Protein AF-A0A0M3HKC5-F1 (afdb_monomer_lite)

Sequence (66 aa):
MNKLQCRRHTYSYVVMTLFGPNLMQLRKNCRTNTLTASTVCRVGIHALYAIKQVHEIGYVHRDIKP

Organism: Ascaris lumbricoides (NCBI:txid6252)

Structure (mmCIF, N/CA/C/O backbone):
data_AF-A0A0M3HKC5-F1
#
_entry.id   AF-A0A0M3HKC5-F1
#
loop_
_atom_site.group_PDB
_atom_site.id
_atom_site.type_symbol
_atom_site.label_atom_id
_atom_site.label_alt_id
_atom_site.label_comp_id
_atom_site.label_asym_id
_atom_site.label_entity_id
_atom_site.label_seq_id
_atom_site.pdbx_PDB_ins_code
_atom_site.Cartn_x
_atom_site.Cartn_y
_atom_site.Cartn_z
_atom_site.occupancy
_atom_site.B_iso_or_equiv
_atom_site.auth_seq_id
_atom_site.auth_comp_id
_atom_site.auth_asym_id
_atom_site.auth_atom_id
_atom_site.pdbx_PDB_model_num
ATOM 1 N N . MET A 1 1 ? -29.588 -4.070 10.561 1.00 38.72 1 MET A N 1
ATOM 2 C CA . MET A 1 1 ? -28.187 -3.641 10.344 1.00 38.72 1 MET A CA 1
ATOM 3 C C . MET A 1 1 ? -27.288 -4.853 10.534 1.00 38.72 1 MET A C 1
ATOM 5 O O . MET A 1 1 ? -27.266 -5.426 11.616 1.00 38.72 1 MET A O 1
ATOM 9 N N . ASN A 1 2 ? -26.655 -5.311 9.455 1.00 41.84 2 ASN A N 1
ATOM 10 C CA . ASN A 1 2 ? -26.057 -6.644 9.350 1.00 41.84 2 ASN A CA 1
ATOM 11 C C . ASN A 1 2 ? -24.682 -6.685 10.039 1.00 41.84 2 ASN A C 1
ATOM 13 O O . ASN A 1 2 ? -23.756 -6.002 9.612 1.00 41.84 2 ASN A O 1
ATOM 17 N N . LYS A 1 3 ? -24.536 -7.478 11.108 1.00 50.94 3 LYS A N 1
ATOM 18 C CA . LYS A 1 3 ? -23.241 -7.700 11.775 1.00 50.94 3 LYS A CA 1
ATOM 19 C C . LYS A 1 3 ? -22.371 -8.640 10.927 1.00 50.94 3 LYS A C 1
ATOM 21 O O . LYS A 1 3 ? -22.598 -9.843 10.933 1.00 50.94 3 LYS A O 1
ATOM 26 N N . LEU A 1 4 ? -21.361 -8.093 10.242 1.00 66.25 4 LEU A N 1
ATOM 27 C CA . LEU A 1 4 ? -20.305 -8.844 9.524 1.00 66.25 4 LEU A CA 1
ATOM 28 C C . LEU A 1 4 ? -19.059 -9.133 10.389 1.00 66.25 4 LEU A C 1
ATOM 30 O O . LEU A 1 4 ? -18.093 -9.741 9.928 1.00 66.25 4 LEU A O 1
ATOM 34 N N . GLN A 1 5 ? -19.088 -8.709 11.654 1.00 68.19 5 GLN A N 1
ATOM 35 C CA . GLN A 1 5 ? -18.045 -8.954 12.643 1.00 68.19 5 GLN A CA 1
ATOM 36 C C . GLN A 1 5 ? -18.650 -9.631 13.876 1.00 68.19 5 GLN A C 1
ATOM 38 O O . GLN A 1 5 ? -19.661 -9.177 14.423 1.00 68.19 5 GLN A O 1
ATOM 43 N N . CYS A 1 6 ? -18.014 -10.712 14.327 1.00 78.38 6 CYS A N 1
ATOM 44 C CA . CYS A 1 6 ? -18.390 -11.444 15.532 1.00 78.38 6 CYS A CA 1
ATOM 45 C C . CYS A 1 6 ? -17.175 -11.567 16.454 1.00 78.38 6 CYS A C 1
ATOM 47 O O . CYS A 1 6 ? -16.062 -11.871 16.015 1.00 78.38 6 CYS A O 1
ATOM 49 N N . ARG A 1 7 ? -17.400 -11.329 17.747 1.00 85.12 7 ARG A N 1
ATOM 50 C CA . ARG A 1 7 ? -16.384 -11.427 18.794 1.00 85.12 7 ARG A CA 1
ATOM 51 C C . ARG A 1 7 ? -16.767 -12.554 19.747 1.00 85.12 7 ARG A C 1
ATOM 53 O O . ARG A 1 7 ? -17.847 -12.523 20.335 1.00 85.12 7 ARG A O 1
ATOM 60 N N . ARG A 1 8 ? -15.901 -13.559 19.864 1.00 87.81 8 ARG A N 1
ATOM 61 C CA . ARG A 1 8 ? -15.996 -14.662 20.832 1.00 87.81 8 ARG A CA 1
ATOM 62 C C . ARG A 1 8 ? -14.973 -14.442 21.950 1.00 87.81 8 ARG A C 1
ATOM 64 O O . ARG A 1 8 ? -14.138 -13.547 21.861 1.00 87.81 8 ARG A O 1
ATOM 71 N N . HIS A 1 9 ? -15.040 -15.261 22.999 1.00 88.69 9 HIS A N 1
ATOM 72 C CA . HIS A 1 9 ? -14.152 -15.146 24.162 1.00 88.69 9 HIS A CA 1
ATOM 73 C C . HIS A 1 9 ? -12.664 -15.309 23.797 1.00 88.69 9 HIS A C 1
ATOM 75 O O . HIS A 1 9 ? -11.811 -14.664 24.393 1.00 88.69 9 HIS A O 1
ATOM 81 N N . THR A 1 10 ? -12.350 -16.136 22.795 1.00 95.44 10 THR A N 1
ATOM 82 C CA . THR A 1 10 ? -10.969 -16.498 22.429 1.00 95.44 10 THR A CA 1
ATOM 83 C C . THR A 1 10 ? -10.515 -15.977 21.066 1.00 95.44 10 THR A C 1
ATOM 85 O O . THR A 1 10 ? -9.322 -15.987 20.785 1.00 95.44 10 THR A O 1
ATOM 88 N N . TYR A 1 11 ? -11.429 -15.516 20.208 1.00 91.19 11 TYR A N 1
ATOM 89 C CA . TYR A 1 11 ? -11.088 -15.021 18.873 1.00 91.19 11 TYR A CA 1
ATOM 90 C C . TYR A 1 11 ? -12.112 -14.011 18.351 1.00 91.19 11 TYR A C 1
ATOM 92 O O . TYR A 1 11 ? -1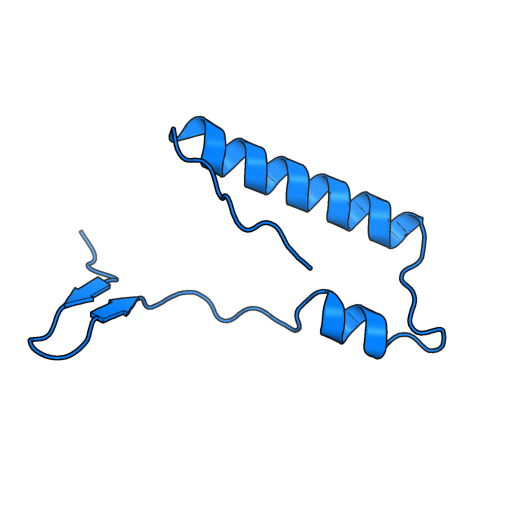3.268 -13.963 18.775 1.00 91.19 11 TYR A O 1
ATOM 100 N N . SER A 1 12 ? -11.674 -13.196 17.396 1.00 93.50 12 SER A N 1
ATOM 101 C CA . SER A 1 12 ? -12.525 -12.294 16.617 1.00 93.50 12 SER A CA 1
ATOM 102 C C . SER A 1 12 ? -12.312 -12.583 15.142 1.00 93.50 12 SER A C 1
ATOM 104 O O . SER A 1 12 ? -11.192 -12.884 14.736 1.00 93.50 12 SER A O 1
ATOM 106 N N . TYR A 1 13 ? -13.369 -12.488 14.345 1.00 92.50 13 TYR A N 1
ATOM 107 C CA . TYR A 1 13 ? -13.270 -12.661 12.900 1.00 92.50 13 TYR A CA 1
ATOM 108 C C . TYR A 1 13 ? -14.124 -11.632 12.162 1.00 92.50 13 TYR A C 1
ATOM 110 O O . TYR A 1 13 ? -15.101 -11.100 12.700 1.00 92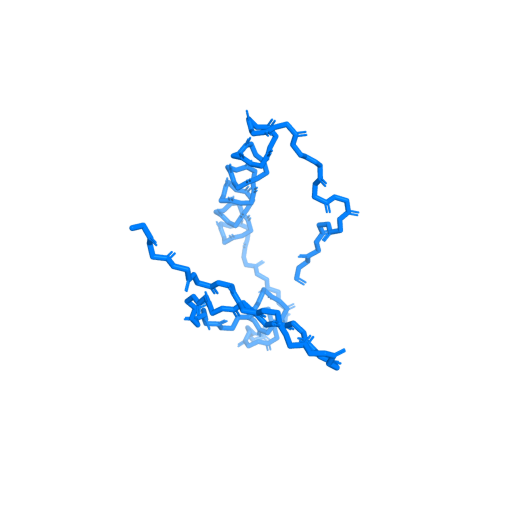.50 13 TYR A O 1
ATOM 118 N N . VAL A 1 14 ? -13.725 -11.358 10.922 1.00 92.88 14 VAL A N 1
ATOM 119 C CA . VAL A 1 14 ? -14.416 -10.479 9.978 1.00 92.88 14 VAL A CA 1
ATOM 120 C C . VAL A 1 14 ? -14.646 -11.276 8.706 1.00 92.88 14 VAL A C 1
ATOM 122 O O . VAL A 1 14 ? -13.714 -11.890 8.188 1.00 92.88 14 VAL A O 1
ATOM 125 N N . VAL A 1 15 ? -15.881 -11.270 8.213 1.00 94.44 15 VAL A N 1
ATOM 126 C CA . VAL A 1 15 ? -16.202 -11.840 6.902 1.00 94.44 15 VAL A CA 1
ATOM 127 C C . VAL A 1 15 ? -16.083 -10.732 5.863 1.00 94.44 15 VAL A C 1
ATOM 129 O O . VAL A 1 15 ? -16.699 -9.677 6.001 1.00 94.44 15 VAL A O 1
ATOM 132 N N . MET A 1 16 ? -15.280 -10.975 4.833 1.00 94.69 16 MET A N 1
ATOM 133 C CA . MET A 1 16 ? -15.047 -10.051 3.726 1.00 94.69 16 MET A CA 1
ATOM 134 C C . MET A 1 16 ? -15.030 -10.809 2.400 1.00 94.69 16 MET A C 1
ATOM 136 O O . MET A 1 16 ? -14.953 -12.038 2.375 1.00 94.69 16 MET A O 1
ATOM 140 N N . THR A 1 17 ? -15.097 -10.074 1.297 1.00 96.62 17 THR A N 1
ATOM 141 C CA . THR A 1 17 ? -14.997 -10.639 -0.049 1.00 96.62 17 THR A CA 1
ATOM 142 C C . THR A 1 17 ? -13.641 -11.313 -0.259 1.00 96.62 17 THR A C 1
ATOM 144 O O . THR A 1 17 ? -12.601 -10.738 0.058 1.00 96.62 17 THR A O 1
ATOM 147 N N . LEU A 1 18 ? -13.647 -12.521 -0.829 1.00 96.69 18 LEU A N 1
ATOM 148 C CA . LEU A 1 18 ? -12.429 -13.183 -1.286 1.00 96.69 18 LEU A CA 1
ATOM 149 C C . LEU A 1 18 ? -11.953 -12.526 -2.586 1.00 96.69 18 LEU A C 1
ATOM 151 O O . LEU A 1 18 ? -12.656 -12.552 -3.595 1.00 96.69 18 LEU A O 1
ATOM 155 N N . PHE A 1 19 ? -10.757 -11.946 -2.556 1.00 95.00 19 PHE A N 1
ATOM 156 C CA . PHE A 1 19 ? -10.107 -11.385 -3.737 1.00 95.00 19 PHE A CA 1
ATOM 157 C C . PHE A 1 19 ? -9.206 -12.420 -4.428 1.00 95.00 19 PHE A C 1
ATOM 159 O O . PHE A 1 19 ? -8.944 -13.499 -3.898 1.00 95.00 19 PHE A O 1
ATOM 166 N N . GLY A 1 20 ? -8.744 -12.083 -5.633 1.00 96.44 20 GLY A N 1
ATOM 167 C CA . GLY A 1 20 ? -7.779 -12.888 -6.381 1.00 96.44 20 GLY A CA 1
ATOM 168 C C . GLY A 1 20 ? -6.346 -12.814 -5.823 1.00 96.44 20 GLY A C 1
ATOM 169 O O . GLY A 1 20 ? -6.132 -12.369 -4.694 1.00 96.44 20 GLY A O 1
ATOM 170 N N . PRO A 1 21 ? -5.344 -13.233 -6.618 1.00 96.94 21 PRO A N 1
ATOM 171 C CA . PRO A 1 21 ? -3.938 -13.184 -6.222 1.00 96.94 21 PRO A CA 1
ATOM 172 C C . PRO A 1 21 ? -3.463 -11.767 -5.868 1.00 96.94 21 PRO A C 1
ATOM 174 O O . PRO A 1 21 ? -3.860 -10.794 -6.512 1.00 96.94 21 PRO A O 1
ATOM 177 N N . ASN A 1 22 ? -2.561 -11.652 -4.890 1.00 96.88 22 ASN A N 1
ATOM 178 C CA . ASN A 1 22 ? -1.937 -10.373 -4.529 1.00 96.88 22 ASN A CA 1
ATOM 179 C C . ASN A 1 22 ? -0.899 -9.909 -5.574 1.00 96.88 22 ASN A C 1
ATOM 181 O O . ASN A 1 22 ? -0.501 -10.669 -6.464 1.00 96.88 22 ASN A O 1
ATOM 185 N N . LEU A 1 23 ? -0.426 -8.661 -5.470 1.00 96.94 23 LEU A N 1
ATOM 186 C CA . LEU A 1 23 ? 0.485 -8.076 -6.465 1.00 96.94 23 LEU A CA 1
ATOM 187 C C . LEU A 1 23 ? 1.824 -8.819 -6.532 1.00 96.94 23 LEU A C 1
ATOM 189 O O . LEU A 1 23 ? 2.395 -8.962 -7.617 1.00 96.94 23 LEU A O 1
ATOM 193 N N . MET A 1 24 ? 2.311 -9.340 -5.403 1.00 96.88 24 MET A N 1
ATOM 194 C CA . MET A 1 24 ? 3.528 -10.152 -5.373 1.00 96.88 24 MET A CA 1
ATOM 195 C C . MET A 1 24 ? 3.362 -11.471 -6.141 1.00 96.88 24 MET A C 1
ATOM 197 O O . MET A 1 24 ? 4.277 -11.874 -6.864 1.00 96.88 24 MET A O 1
ATOM 201 N N . GLN A 1 25 ? 2.211 -12.133 -6.012 1.00 96.94 25 GLN A N 1
ATOM 202 C CA . GLN A 1 25 ? 1.874 -13.341 -6.769 1.00 96.94 25 GLN A CA 1
ATOM 203 C C . GLN A 1 25 ? 1.725 -13.028 -8.261 1.00 96.94 25 GLN A C 1
ATOM 205 O O . GLN A 1 25 ? 2.323 -13.715 -9.085 1.00 96.94 25 GLN A O 1
ATOM 210 N N . LEU A 1 26 ? 1.013 -11.953 -8.617 1.00 96.25 26 LEU A N 1
ATOM 211 C CA . LEU A 1 26 ? 0.856 -11.528 -10.012 1.00 96.25 26 LEU A CA 1
ATOM 212 C C . LEU A 1 26 ? 2.206 -11.240 -10.676 1.00 96.25 26 LEU A C 1
ATOM 214 O O . LEU A 1 26 ? 2.449 -11.709 -11.785 1.00 96.25 26 LEU A O 1
ATOM 218 N N . ARG A 1 27 ? 3.113 -10.544 -9.979 1.00 96.44 27 ARG A N 1
ATOM 219 C CA . ARG A 1 27 ? 4.473 -10.286 -10.469 1.00 96.44 27 ARG A CA 1
ATOM 220 C C . ARG A 1 27 ? 5.235 -11.585 -10.743 1.00 96.44 27 ARG A C 1
ATOM 222 O O . ARG A 1 27 ? 5.852 -11.701 -11.797 1.00 96.44 27 ARG A O 1
ATOM 229 N N . LYS A 1 28 ? 5.187 -12.551 -9.818 1.00 96.69 28 LYS A N 1
ATOM 230 C CA . LYS A 1 28 ? 5.865 -13.854 -9.959 1.00 96.69 28 LYS A CA 1
ATOM 231 C C . LYS A 1 28 ? 5.322 -14.680 -11.127 1.00 96.69 28 LYS A C 1
ATOM 233 O O . LYS A 1 28 ? 6.073 -15.446 -11.718 1.00 96.69 28 LYS A O 1
ATOM 238 N N . ASN A 1 29 ? 4.048 -14.502 -11.470 1.00 95.50 29 ASN A N 1
ATOM 239 C CA . ASN A 1 29 ? 3.415 -15.186 -12.597 1.00 95.50 29 ASN A CA 1
ATOM 240 C C . ASN A 1 29 ? 3.804 -14.583 -13.960 1.00 95.50 29 ASN A C 1
ATOM 242 O O . ASN A 1 29 ? 3.568 -15.201 -14.997 1.00 95.50 29 ASN A O 1
ATOM 246 N N . CYS A 1 30 ? 4.398 -13.387 -13.994 1.00 95.44 30 CYS A N 1
ATOM 247 C CA . CYS A 1 30 ? 4.934 -12.817 -15.225 1.00 95.44 30 CYS A CA 1
ATOM 248 C C . CYS A 1 30 ? 6.260 -13.493 -15.597 1.00 95.44 30 CYS A C 1
ATOM 250 O O . CYS A 1 30 ? 7.129 -13.673 -14.748 1.00 95.44 30 CYS A O 1
ATOM 252 N N . ARG A 1 31 ? 6.469 -13.776 -16.892 1.00 93.50 31 ARG A N 1
ATOM 253 C CA . ARG A 1 31 ? 7.685 -14.444 -17.405 1.00 93.50 31 ARG A CA 1
ATOM 254 C C . ARG A 1 31 ? 8.989 -13.775 -16.955 1.00 93.50 31 ARG A C 1
ATOM 256 O O . ARG A 1 31 ? 9.985 -14.448 -16.734 1.00 93.50 31 ARG A O 1
ATOM 263 N N . THR A 1 32 ? 8.984 -12.451 -16.840 1.00 95.44 32 THR A N 1
ATOM 264 C CA . THR A 1 32 ? 10.144 -11.635 -16.453 1.00 95.44 32 THR A CA 1
ATOM 265 C C . THR A 1 32 ? 10.196 -11.325 -14.958 1.00 95.44 32 THR A C 1
ATOM 267 O O . THR A 1 32 ? 11.065 -10.570 -14.535 1.00 95.44 32 THR A O 1
ATOM 270 N N . ASN A 1 33 ? 9.264 -11.855 -14.156 1.00 94.06 33 ASN A N 1
ATOM 271 C CA . ASN A 1 33 ? 9.082 -11.502 -12.745 1.00 94.06 33 ASN A CA 1
ATOM 272 C C . ASN A 1 33 ? 8.939 -9.978 -12.519 1.00 94.06 33 ASN A C 1
ATOM 274 O O . ASN A 1 33 ? 9.352 -9.431 -11.494 1.00 94.06 33 ASN A O 1
ATOM 278 N N . THR A 1 34 ? 8.365 -9.275 -13.499 1.00 95.38 34 THR A N 1
ATOM 279 C CA . THR A 1 34 ? 8.132 -7.827 -13.483 1.00 95.38 34 THR A CA 1
ATOM 280 C C . THR A 1 34 ? 6.757 -7.499 -14.055 1.00 95.38 34 THR A C 1
ATOM 282 O O . THR A 1 34 ? 6.239 -8.208 -14.917 1.00 95.38 34 THR A O 1
ATOM 285 N N . LEU A 1 35 ? 6.168 -6.402 -13.577 1.00 95.88 35 LEU A N 1
ATOM 286 C CA . LEU A 1 35 ? 4.973 -5.810 -14.172 1.00 95.88 35 LEU A CA 1
ATOM 287 C C . LEU A 1 35 ? 5.391 -4.773 -15.220 1.00 95.88 35 LEU A C 1
ATOM 289 O O . LEU A 1 35 ? 6.373 -4.055 -15.031 1.00 95.88 35 LEU A O 1
ATOM 293 N N . THR A 1 36 ? 4.637 -4.665 -16.314 1.00 97.00 36 THR A N 1
ATOM 294 C CA . THR A 1 36 ? 4.869 -3.615 -17.317 1.00 97.00 36 THR A CA 1
ATOM 295 C C . THR A 1 36 ? 4.562 -2.236 -16.737 1.00 97.00 36 THR A C 1
ATOM 297 O O . THR A 1 36 ? 3.692 -2.111 -15.874 1.00 97.00 36 THR A O 1
ATOM 300 N N . ALA A 1 37 ? 5.199 -1.185 -17.261 1.00 97.62 37 ALA A N 1
ATOM 301 C CA . ALA A 1 37 ? 4.957 0.193 -16.821 1.00 97.62 37 ALA A CA 1
ATOM 302 C C . ALA A 1 37 ? 3.461 0.562 -16.849 1.00 97.62 37 ALA A C 1
ATOM 304 O O . ALA A 1 37 ? 2.925 1.047 -15.859 1.00 97.62 37 ALA A O 1
ATOM 305 N N . SER A 1 38 ? 2.751 0.215 -17.930 1.00 98.25 38 SER A N 1
ATOM 306 C CA . SER A 1 38 ? 1.296 0.412 -18.042 1.00 98.25 38 SER A CA 1
ATOM 307 C C . SER A 1 38 ? 0.503 -0.275 -16.918 1.00 98.25 38 SER A C 1
AT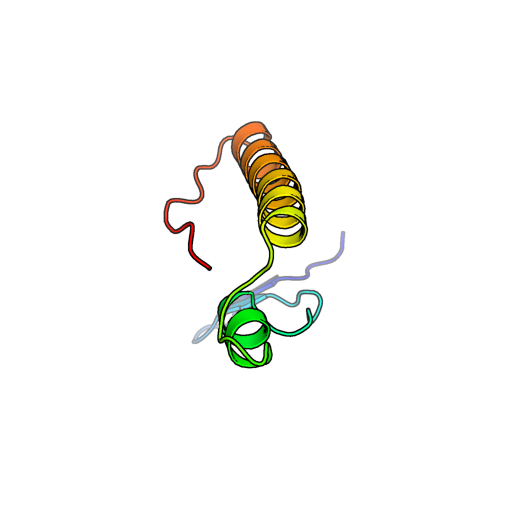OM 309 O O . SER A 1 38 ? -0.482 0.268 -16.414 1.00 98.25 38 SER A O 1
ATOM 311 N N . THR A 1 39 ? 0.914 -1.475 -16.502 1.00 97.69 39 THR A N 1
ATOM 312 C CA . THR A 1 39 ? 0.260 -2.200 -15.401 1.00 97.69 39 THR A CA 1
ATOM 313 C C . THR A 1 39 ? 0.572 -1.555 -14.055 1.00 97.69 39 THR A C 1
ATOM 315 O O . THR A 1 39 ? -0.342 -1.348 -13.262 1.00 97.69 39 THR A O 1
ATOM 318 N N . VAL A 1 40 ? 1.829 -1.167 -13.823 1.00 97.94 40 VAL A N 1
ATOM 319 C CA . VAL A 1 40 ? 2.248 -0.462 -12.601 1.00 97.94 40 VAL A CA 1
ATOM 320 C C . VAL A 1 40 ? 1.499 0.863 -12.445 1.00 97.94 40 VAL A C 1
ATOM 322 O O . VAL A 1 40 ? 0.986 1.134 -11.364 1.00 97.94 40 VAL A O 1
ATOM 325 N N . CYS A 1 41 ? 1.351 1.650 -13.515 1.00 98.56 41 CYS A N 1
ATOM 326 C CA . CYS A 1 41 ? 0.595 2.904 -13.474 1.00 98.56 41 CYS A CA 1
ATOM 327 C C . CYS A 1 41 ? -0.874 2.681 -13.082 1.00 98.56 41 CYS A C 1
ATOM 329 O O . CYS A 1 41 ? -1.387 3.385 -12.214 1.00 9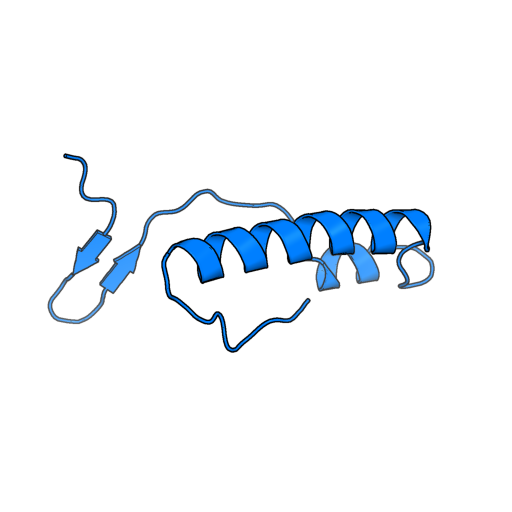8.56 41 CYS A O 1
ATOM 331 N N . ARG A 1 42 ? -1.543 1.675 -13.664 1.00 98.56 42 ARG A N 1
ATOM 332 C CA . ARG A 1 42 ? -2.936 1.336 -13.314 1.00 98.56 42 ARG A CA 1
ATOM 333 C C . ARG A 1 42 ? -3.070 0.887 -11.858 1.00 98.56 42 ARG A C 1
ATOM 335 O O . ARG A 1 42 ? -3.964 1.360 -11.161 1.00 98.56 42 ARG A O 1
ATOM 342 N N . VAL A 1 43 ? -2.162 0.034 -11.378 1.00 98.12 43 VAL A N 1
ATOM 343 C CA . VAL A 1 43 ? -2.111 -0.373 -9.962 1.00 98.12 43 VAL A CA 1
ATOM 344 C C . VAL A 1 43 ? -1.906 0.840 -9.053 1.00 98.12 43 VAL A C 1
ATOM 346 O O . VAL A 1 43 ? -2.616 0.975 -8.062 1.00 98.12 43 VAL A O 1
ATOM 349 N N . GLY A 1 44 ? -0.995 1.749 -9.411 1.00 98.44 44 GLY A N 1
ATOM 350 C CA . GLY A 1 44 ? -0.735 2.980 -8.666 1.00 98.44 44 GLY A CA 1
ATOM 351 C C . GLY A 1 44 ? -1.970 3.875 -8.546 1.00 98.44 44 GLY A C 1
ATOM 352 O O . GLY A 1 44 ? -2.278 4.335 -7.450 1.00 98.44 44 GLY A O 1
ATOM 353 N N . ILE A 1 45 ? -2.725 4.059 -9.633 1.00 98.75 45 ILE A N 1
ATOM 354 C CA . ILE A 1 45 ? -3.985 4.823 -9.624 1.00 98.75 45 ILE A CA 1
ATOM 355 C C . ILE A 1 45 ? -4.991 4.207 -8.642 1.00 98.75 45 ILE A C 1
ATOM 357 O O . ILE A 1 45 ? -5.539 4.915 -7.797 1.00 98.75 45 ILE A O 1
ATOM 361 N N . HIS A 1 46 ? -5.207 2.889 -8.704 1.00 98.44 46 HIS A N 1
ATOM 362 C CA . HIS A 1 46 ? -6.135 2.210 -7.795 1.00 98.44 46 HIS A CA 1
ATOM 363 C C . HIS A 1 46 ? -5.662 2.238 -6.334 1.00 98.44 46 HIS A C 1
ATOM 365 O O . HIS A 1 46 ? -6.479 2.448 -5.438 1.00 98.44 46 HIS A O 1
ATOM 371 N N . ALA A 1 47 ? -4.360 2.079 -6.086 1.00 98.44 47 ALA A N 1
ATOM 372 C CA . ALA A 1 47 ? -3.786 2.157 -4.745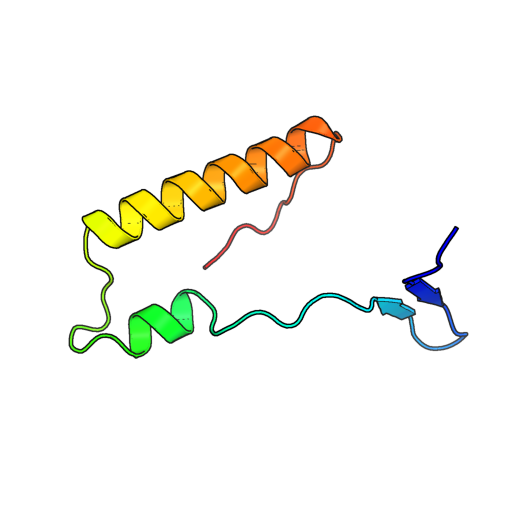 1.00 98.44 47 ALA A CA 1
ATOM 373 C C . ALA A 1 47 ? -3.948 3.560 -4.139 1.00 98.44 47 ALA A C 1
ATOM 375 O O . ALA A 1 47 ? -4.397 3.686 -3.003 1.00 98.44 47 ALA A O 1
ATOM 376 N N . LEU A 1 48 ? -3.657 4.617 -4.905 1.00 98.62 48 LEU A N 1
ATOM 377 C CA . LEU A 1 48 ? -3.845 6.004 -4.464 1.00 98.62 48 LEU A CA 1
ATOM 378 C C . LEU A 1 48 ? -5.315 6.322 -4.190 1.00 98.62 48 LEU A C 1
ATOM 380 O O . LEU A 1 48 ? -5.623 6.970 -3.189 1.00 98.62 48 LEU A O 1
ATOM 384 N N . TYR A 1 49 ? -6.223 5.830 -5.035 1.00 98.75 49 TYR A N 1
ATOM 385 C CA . TYR A 1 49 ? -7.656 5.973 -4.799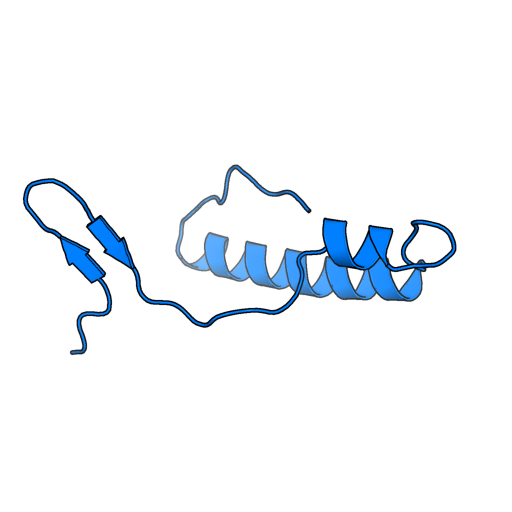 1.00 98.75 49 TYR A CA 1
ATOM 386 C C . TYR A 1 49 ? -8.084 5.280 -3.496 1.00 98.75 49 TYR A C 1
ATOM 388 O O . TYR A 1 49 ? -8.749 5.897 -2.670 1.00 98.75 49 TYR A O 1
ATOM 396 N N . ALA A 1 50 ? -7.631 4.048 -3.243 1.00 98.25 50 ALA A N 1
ATOM 397 C CA . ALA A 1 50 ? -7.921 3.340 -1.994 1.00 98.25 50 ALA A CA 1
ATOM 398 C C . ALA A 1 50 ? -7.366 4.068 -0.754 1.00 98.25 50 ALA A C 1
ATOM 400 O O . ALA A 1 50 ? -8.065 4.187 0.252 1.00 98.25 50 ALA A O 1
ATOM 401 N N . ILE A 1 51 ? -6.140 4.601 -0.831 1.00 98.62 51 ILE A N 1
ATOM 402 C CA . ILE A 1 51 ? -5.530 5.394 0.250 1.00 98.62 51 ILE A CA 1
ATOM 403 C C . ILE A 1 51 ? -6.366 6.643 0.537 1.00 98.62 51 ILE A C 1
ATOM 405 O O . ILE A 1 51 ? -6.660 6.924 1.699 1.00 98.62 51 ILE A O 1
ATOM 409 N N . LYS A 1 52 ? -6.800 7.357 -0.510 1.00 98.69 52 LYS A N 1
ATOM 410 C CA . LYS A 1 52 ? -7.699 8.506 -0.373 1.00 98.69 52 LYS A CA 1
ATOM 411 C C . LYS A 1 52 ? -8.968 8.124 0.394 1.00 98.69 52 LYS A C 1
ATOM 413 O O . LYS A 1 52 ? -9.288 8.806 1.360 1.00 98.69 52 LYS A O 1
ATOM 418 N N . GLN A 1 53 ? -9.637 7.027 0.031 1.00 98.56 53 GLN A N 1
ATOM 419 C CA . GLN A 1 53 ? -10.864 6.596 0.718 1.00 98.56 53 GLN A CA 1
ATOM 420 C C . GLN A 1 53 ? -10.640 6.329 2.217 1.00 98.56 53 GLN A C 1
ATOM 422 O O . GLN A 1 53 ? -11.482 6.683 3.037 1.00 98.56 53 GLN A O 1
ATOM 427 N N . VAL A 1 54 ? -9.505 5.726 2.591 1.00 98.31 54 VAL A N 1
ATOM 428 C CA . VAL A 1 54 ? -9.153 5.491 4.006 1.00 98.31 54 VAL A CA 1
ATOM 429 C C . VAL A 1 54 ? -8.883 6.811 4.737 1.00 98.31 54 VAL A C 1
ATOM 431 O O . VAL A 1 54 ? -9.307 6.985 5.879 1.00 98.31 54 VAL A O 1
ATOM 434 N N . HIS A 1 55 ? -8.214 7.759 4.081 1.00 98.75 55 HIS A N 1
ATOM 435 C CA . HIS A 1 55 ? -7.937 9.075 4.657 1.00 98.75 55 HIS A CA 1
ATOM 436 C C . HIS A 1 55 ? -9.209 9.922 4.822 1.00 98.75 55 HIS A C 1
ATOM 438 O O . HIS A 1 55 ? -9.335 10.628 5.819 1.00 98.75 55 HIS A O 1
ATOM 444 N N . GLU A 1 56 ? -10.170 9.829 3.898 1.00 98.69 56 GLU A N 1
ATOM 445 C CA . GLU A 1 56 ? -11.450 10.554 3.970 1.00 98.69 56 GLU A CA 1
ATOM 446 C C . GLU A 1 56 ? -12.290 10.169 5.196 1.00 98.69 56 GLU A C 1
ATOM 448 O O . GLU A 1 56 ? -13.033 10.998 5.714 1.00 98.69 56 GLU A O 1
ATOM 453 N N . ILE A 1 57 ? -12.135 8.943 5.704 1.00 98.38 57 ILE A N 1
ATOM 454 C CA . ILE A 1 57 ? -12.784 8.494 6.946 1.00 98.38 57 ILE A CA 1
ATOM 455 C C . ILE A 1 57 ? -11.915 8.715 8.198 1.00 98.38 57 ILE A C 1
ATOM 457 O O . ILE A 1 57 ? -12.263 8.240 9.277 1.00 98.38 57 ILE A O 1
ATOM 461 N N . GLY A 1 58 ? -10.788 9.426 8.071 1.00 98.44 58 GLY A N 1
ATOM 462 C CA . GLY A 1 58 ? -9.939 9.836 9.193 1.00 98.44 58 GLY A CA 1
ATOM 463 C C . GLY A 1 58 ? -8.934 8.788 9.681 1.00 98.44 58 GLY A C 1
ATOM 464 O O . GLY A 1 58 ? -8.401 8.930 10.781 1.00 98.44 58 GLY A O 1
ATOM 465 N N . TYR A 1 59 ? -8.654 7.742 8.897 1.00 98.50 59 TYR A N 1
ATOM 466 C CA . TYR A 1 59 ? -7.699 6.692 9.267 1.00 98.50 59 TYR A CA 1
ATOM 467 C C . TYR A 1 59 ? -6.412 6.763 8.437 1.00 98.50 59 TYR A C 1
ATOM 469 O O . TYR A 1 59 ? -6.407 7.220 7.300 1.00 98.50 59 TYR A O 1
ATOM 477 N N . VAL A 1 60 ? -5.309 6.249 8.992 1.00 98.19 60 VAL A N 1
ATOM 478 C CA . VAL A 1 60 ? -4.030 6.061 8.287 1.00 98.19 60 VAL A CA 1
ATOM 479 C C . VAL A 1 60 ? -3.745 4.564 8.191 1.00 98.19 60 VAL A C 1
ATOM 481 O O . VAL A 1 60 ? -3.747 3.875 9.212 1.00 98.19 60 VAL A O 1
ATOM 484 N N . HIS A 1 61 ? -3.468 4.054 6.985 1.00 97.94 61 HIS A N 1
ATOM 485 C CA . HIS A 1 61 ? -3.254 2.614 6.763 1.00 97.94 61 HIS A CA 1
ATOM 486 C C . HIS A 1 61 ? -2.013 2.072 7.499 1.00 97.94 61 HIS A C 1
ATOM 488 O O . HIS A 1 61 ? -2.038 0.963 8.024 1.00 97.94 61 HIS A O 1
ATOM 494 N N . ARG A 1 62 ? -0.928 2.861 7.562 1.00 98.19 62 ARG A N 1
ATOM 495 C CA . ARG A 1 62 ? 0.363 2.577 8.240 1.00 98.19 62 ARG A CA 1
ATOM 496 C C . ARG A 1 62 ? 1.167 1.359 7.759 1.00 98.19 62 ARG A C 1
ATOM 498 O O . ARG A 1 62 ? 2.347 1.292 8.067 1.00 98.19 62 ARG A O 1
ATOM 505 N N . ASP A 1 63 ? 0.578 0.446 6.993 1.00 97.69 63 ASP A N 1
ATOM 506 C CA . ASP A 1 63 ? 1.253 -0.763 6.485 1.00 97.69 63 ASP A CA 1
ATOM 507 C C . ASP A 1 63 ? 0.964 -1.000 4.991 1.00 97.69 63 ASP A C 1
ATOM 509 O O . ASP A 1 63 ? 0.396 -2.014 4.592 1.00 97.69 63 ASP A O 1
ATOM 513 N N . ILE A 1 64 ? 1.241 0.001 4.151 1.00 96.81 64 ILE A N 1
ATOM 514 C CA . ILE A 1 64 ? 1.035 -0.110 2.697 1.00 96.81 64 ILE A CA 1
ATOM 515 C C . ILE A 1 64 ? 2.171 -0.943 2.102 1.00 96.81 64 ILE A C 1
ATOM 517 O O . ILE A 1 64 ? 3.338 -0.564 2.202 1.00 96.81 64 ILE A O 1
ATOM 521 N N . LYS A 1 65 ? 1.826 -2.055 1.449 1.00 95.81 65 LYS A N 1
ATOM 522 C CA . LYS A 1 65 ? 2.778 -2.969 0.808 1.00 95.81 65 LYS A CA 1
ATOM 523 C C . LYS A 1 65 ? 2.140 -3.744 -0.357 1.00 95.81 65 LYS A C 1
ATOM 525 O O . LYS A 1 65 ? 0.912 -3.832 -0.400 1.00 95.81 65 LYS A O 1
ATOM 530 N N . PRO A 1 66 ? 2.953 -4.271 -1.294 1.00 87.81 66 PRO A N 1
ATOM 531 C CA . PRO A 1 66 ? 2.490 -5.130 -2.390 1.00 87.81 66 PRO A CA 1
ATOM 532 C C . PRO A 1 66 ? 1.939 -6.492 -1.945 1.00 87.81 66 PRO A C 1
ATOM 534 O O . PRO A 1 66 ? 2.425 -7.018 -0.918 1.00 87.81 66 PRO A O 1
#

Radius of gyration: 16.36 Å; chains: 1; bounding box: 38×27×42 Å

Secondary structure (DSSP, 8-state):
----EEE-SS-EEE--PPP---HHHHHHHSTTSS--HHHHHHHHHHHHHHHHHHHHTT--------

InterPro domains:
  IPR000719 Protein kinase domain [PS50011] (1-66)
  IPR011009 Protein kinase-like domain superfamily [SSF56112] (6-66)
  IPR050235 Casein kinase 1/Serine/threonine-protein kinase-like [PTHR11909] (6-66)

pLDDT: mean 92.69, std 12.32, range [38.72, 98.75]

Foldseek 3Di:
DDDQWDDDPPDIDGDDDDDDDDPQVVLCPDPVSHDDPVRVVVVVVVLVVVQVVCVVVPDHPVDDDD